Protein AF-A0A2Z2K9F9-F1 (afdb_monomer_lite)

Structure (mmCIF, N/CA/C/O backbone):
data_AF-A0A2Z2K9F9-F1
#
_entry.id   AF-A0A2Z2K9F9-F1
#
loop_
_atom_site.group_PDB
_atom_site.id
_atom_site.type_symbol
_atom_site.label_atom_id
_atom_site.label_alt_id
_atom_site.label_comp_id
_atom_site.label_asym_id
_atom_site.label_entity_id
_atom_site.label_seq_id
_atom_site.pdbx_PDB_ins_code
_atom_site.Cartn_x
_atom_site.Cartn_y
_atom_site.Cartn_z
_atom_site.occupancy
_atom_site.B_iso_or_equiv
_atom_site.auth_seq_id
_atom_site.auth_comp_id
_atom_site.auth_asym_id
_atom_site.auth_atom_id
_atom_site.pdbx_PDB_model_num
ATOM 1 N N . MET A 1 1 ? 3.847 -10.947 -2.556 1.00 79.88 1 MET A N 1
ATOM 2 C CA . MET A 1 1 ? 3.079 -10.278 -3.626 1.00 79.88 1 MET A CA 1
ATOM 3 C C . MET A 1 1 ? 3.596 -8.863 -3.734 1.00 79.88 1 MET A C 1
ATOM 5 O O . MET A 1 1 ? 3.759 -8.231 -2.698 1.00 79.88 1 MET A O 1
ATOM 9 N N . ARG A 1 2 ? 3.873 -8.369 -4.943 1.00 83.69 2 ARG A N 1
ATOM 10 C CA . ARG A 1 2 ? 4.315 -6.984 -5.083 1.00 83.69 2 ARG A CA 1
ATOM 11 C C . ARG A 1 2 ? 3.119 -6.047 -4.972 1.00 83.69 2 ARG A C 1
ATOM 13 O O . ARG A 1 2 ? 2.112 -6.244 -5.646 1.00 83.69 2 ARG A O 1
ATOM 20 N N . VAL A 1 3 ? 3.239 -5.052 -4.112 1.00 81.75 3 VAL A N 1
ATOM 21 C CA . VAL A 1 3 ? 2.231 -4.038 -3.826 1.00 81.75 3 VAL A CA 1
ATOM 22 C C . VAL A 1 3 ? 2.797 -2.681 -4.208 1.00 81.75 3 VAL A C 1
ATOM 24 O O . VAL A 1 3 ? 3.932 -2.367 -3.859 1.00 81.75 3 VAL A O 1
ATOM 27 N N . ILE A 1 4 ? 2.016 -1.882 -4.923 1.00 82.56 4 ILE A N 1
ATOM 28 C CA . ILE A 1 4 ? 2.405 -0.545 -5.368 1.00 82.56 4 ILE A CA 1
ATOM 29 C C . ILE A 1 4 ? 1.438 0.447 -4.732 1.00 82.56 4 ILE A C 1
ATOM 31 O O . ILE A 1 4 ? 0.240 0.419 -5.021 1.00 82.56 4 ILE A O 1
ATOM 35 N N . PHE A 1 5 ? 1.938 1.311 -3.848 1.00 80.88 5 PHE A N 1
ATOM 36 C CA . PHE A 1 5 ? 1.125 2.399 -3.305 1.00 80.88 5 PHE A CA 1
ATOM 37 C C . PHE A 1 5 ? 1.081 3.559 -4.292 1.00 80.88 5 PHE A C 1
ATOM 39 O O . PHE A 1 5 ? 2.111 4.124 -4.653 1.00 80.88 5 PHE A O 1
ATOM 46 N N . VAL A 1 6 ? -0.131 3.920 -4.696 1.00 81.94 6 VAL A N 1
ATOM 47 C CA . VAL A 1 6 ? -0.419 5.029 -5.599 1.00 81.94 6 VAL A CA 1
ATOM 48 C C . VAL A 1 6 ? -1.039 6.141 -4.767 1.00 81.94 6 VAL A C 1
ATOM 50 O O . VAL A 1 6 ? -2.229 6.096 -4.439 1.00 81.94 6 VAL A O 1
ATOM 53 N N . LEU A 1 7 ? -0.221 7.125 -4.391 1.00 78.69 7 LEU A N 1
ATOM 54 C CA . LEU A 1 7 ? -0.698 8.306 -3.678 1.00 78.69 7 LEU A CA 1
ATOM 55 C C . LEU A 1 7 ? -1.417 9.228 -4.662 1.00 78.69 7 LEU A C 1
ATOM 57 O O . LEU A 1 7 ? -0.816 9.663 -5.649 1.00 78.69 7 LEU A O 1
ATOM 61 N N . LYS A 1 8 ? -2.683 9.537 -4.381 1.00 74.56 8 LYS A N 1
ATOM 62 C CA . LYS A 1 8 ? -3.457 10.519 -5.146 1.00 74.56 8 LYS A CA 1
ATOM 63 C C . LYS A 1 8 ? -3.504 11.858 -4.410 1.00 74.56 8 LYS A C 1
ATOM 65 O O . LYS A 1 8 ? -3.623 11.873 -3.188 1.00 74.56 8 LYS A O 1
ATOM 70 N N . ASN A 1 9 ? -3.394 12.968 -5.141 1.00 69.44 9 ASN A N 1
ATOM 71 C CA . ASN A 1 9 ? -3.671 14.299 -4.588 1.00 69.44 9 ASN A CA 1
ATOM 72 C C . ASN A 1 9 ? -5.189 14.535 -4.480 1.00 69.44 9 ASN A C 1
ATOM 74 O O . ASN A 1 9 ? -5.993 13.720 -4.932 1.00 69.44 9 ASN A O 1
ATOM 78 N N . GLU A 1 10 ? -5.577 15.685 -3.931 1.00 66.94 10 GLU A N 1
ATOM 79 C CA . GLU A 1 10 ? -6.979 16.120 -3.800 1.00 66.94 10 GLU A CA 1
ATOM 80 C C . GLU A 1 10 ? -7.731 16.200 -5.144 1.00 66.94 10 GLU A C 1
ATOM 82 O O . GLU A 1 10 ? -8.958 16.148 -5.174 1.00 66.94 10 GLU A O 1
ATOM 87 N N . ASN A 1 11 ? -7.003 16.262 -6.265 1.00 66.75 11 ASN A N 1
ATOM 88 C CA . ASN A 1 11 ? -7.555 16.273 -7.622 1.00 66.75 11 ASN A CA 1
ATOM 89 C C . ASN A 1 11 ? -7.658 14.864 -8.242 1.00 66.75 11 ASN A C 1
ATOM 91 O O . ASN A 1 11 ? -8.067 14.722 -9.394 1.00 66.75 11 ASN A O 1
ATOM 95 N N . GLY A 1 12 ? -7.281 13.812 -7.506 1.00 64.25 12 GLY A N 1
ATOM 96 C CA . GLY A 1 12 ? -7.278 12.425 -7.977 1.00 64.25 12 GLY A CA 1
ATOM 97 C C . GLY A 1 12 ? -6.098 12.056 -8.885 1.00 64.25 12 GLY A C 1
ATOM 98 O O . GLY A 1 12 ? -6.060 10.938 -9.408 1.00 64.25 12 GLY A O 1
ATOM 99 N N . GLU A 1 13 ? -5.130 12.956 -9.065 1.00 69.44 13 GLU A N 1
ATOM 100 C CA . GLU A 1 13 ? -3.933 12.732 -9.874 1.00 69.44 13 GLU A CA 1
ATOM 101 C C . GLU A 1 13 ? -2.887 11.944 -9.084 1.00 69.44 13 GLU A C 1
ATOM 103 O O . GLU A 1 13 ? -2.717 12.128 -7.878 1.00 69.44 13 GLU A O 1
ATOM 108 N N . THR A 1 14 ? -2.158 11.064 -9.772 1.00 69.56 14 THR A N 1
ATOM 109 C CA . THR A 1 14 ? -1.098 10.262 -9.148 1.00 69.56 14 THR A CA 1
ATOM 110 C C . THR A 1 14 ? 0.120 11.134 -8.857 1.00 69.56 14 THR A C 1
ATOM 112 O O . THR A 1 14 ? 0.766 11.628 -9.777 1.00 69.56 14 THR A O 1
ATOM 115 N N . VAL A 1 15 ? 0.448 11.297 -7.576 1.00 66.25 15 VAL A N 1
ATOM 116 C CA . VAL A 1 15 ? 1.567 12.125 -7.096 1.00 66.25 15 VAL A CA 1
ATOM 117 C C . VAL A 1 15 ? 2.877 11.345 -7.101 1.00 66.25 15 VAL A C 1
ATOM 119 O O . VAL A 1 15 ? 3.940 11.907 -7.344 1.00 66.25 15 VAL A O 1
ATOM 122 N N . THR A 1 16 ? 2.824 10.040 -6.838 1.00 63.56 16 THR A N 1
ATOM 123 C CA . THR A 1 16 ? 3.995 9.156 -6.864 1.00 63.56 16 THR A CA 1
ATOM 124 C C . THR A 1 16 ? 3.607 7.774 -7.372 1.00 63.56 16 THR A C 1
ATOM 126 O O . THR A 1 16 ? 2.617 7.201 -6.925 1.00 63.56 16 THR A O 1
ATOM 129 N N . GLY A 1 17 ? 4.383 7.259 -8.333 1.00 53.53 17 GLY A N 1
ATOM 130 C CA . GLY A 1 17 ? 4.135 5.961 -8.972 1.00 53.53 17 GLY A CA 1
ATOM 131 C C . GLY A 1 17 ? 5.239 4.914 -8.794 1.00 53.53 17 GLY A C 1
ATOM 132 O O . GLY A 1 17 ? 4.986 3.756 -9.085 1.00 53.53 17 GLY A O 1
ATOM 133 N N . LEU A 1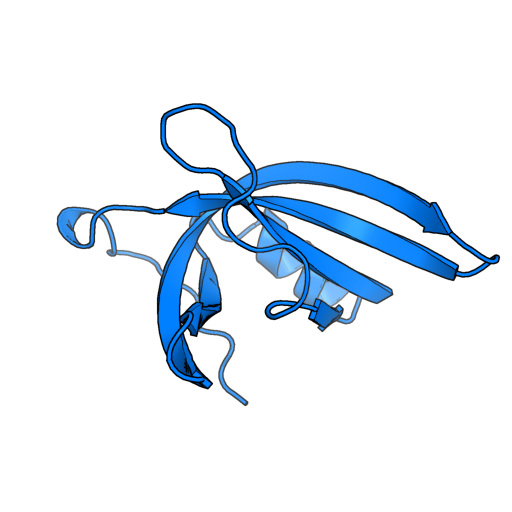 18 ? 6.448 5.280 -8.337 1.00 51.22 18 LEU A N 1
ATOM 134 C CA . LEU A 1 18 ? 7.623 4.384 -8.413 1.00 51.22 18 LEU A CA 1
ATOM 135 C C . LEU A 1 18 ? 8.494 4.314 -7.139 1.00 51.22 18 LEU A C 1
ATOM 137 O O . LEU A 1 18 ? 9.505 3.623 -7.125 1.00 51.22 18 LEU A O 1
ATOM 141 N N . GLY A 1 19 ? 8.121 5.004 -6.055 1.00 54.44 19 GLY A N 1
ATOM 142 C CA . GLY A 1 19 ? 8.914 5.044 -4.810 1.00 54.44 19 GLY A CA 1
ATOM 143 C C . GLY A 1 19 ? 8.367 4.196 -3.656 1.00 54.44 19 GLY A C 1
ATOM 144 O O . GLY A 1 19 ? 9.037 4.031 -2.639 1.00 54.44 19 GLY A O 1
ATOM 145 N N . SER A 1 20 ? 7.151 3.668 -3.794 1.00 66.69 20 SER A N 1
ATOM 146 C CA . SER A 1 20 ? 6.422 2.989 -2.716 1.00 66.69 20 SER A CA 1
ATOM 147 C C . SER A 1 20 ? 6.041 1.558 -3.103 1.00 66.69 20 SER A C 1
AT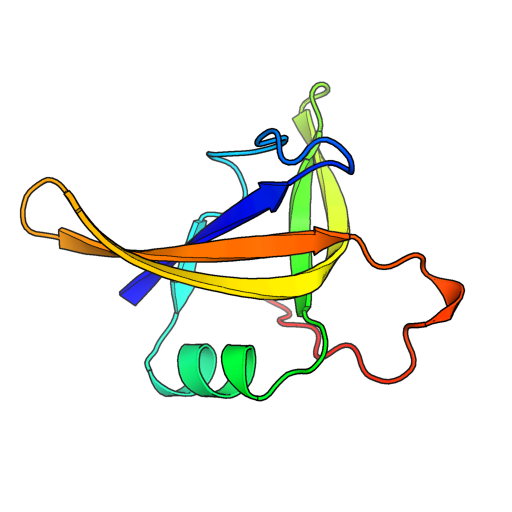OM 149 O O . SER A 1 20 ? 4.992 1.053 -2.715 1.00 66.69 20 SER A O 1
ATOM 151 N N . GLU A 1 21 ? 6.878 0.894 -3.894 1.00 77.50 21 GLU A N 1
ATOM 152 C CA . GLU A 1 21 ? 6.725 -0.534 -4.160 1.00 77.50 21 GLU A CA 1
ATOM 153 C C . GLU A 1 21 ? 7.215 -1.339 -2.951 1.00 77.50 21 GLU A C 1
ATOM 155 O O . GLU A 1 21 ? 8.301 -1.090 -2.422 1.00 77.50 21 GLU A O 1
ATOM 160 N N . ARG A 1 22 ? 6.424 -2.312 -2.496 1.00 77.25 22 ARG A N 1
ATOM 161 C CA . ARG A 1 22 ? 6.811 -3.248 -1.435 1.00 77.25 22 ARG A CA 1
ATOM 162 C C . ARG A 1 22 ? 6.381 -4.654 -1.804 1.00 77.25 22 ARG A C 1
ATOM 164 O O . ARG A 1 22 ? 5.258 -4.871 -2.245 1.00 77.25 22 ARG A O 1
ATOM 171 N N . ASP A 1 23 ? 7.255 -5.619 -1.572 1.00 84.56 23 ASP A N 1
ATOM 172 C CA . ASP A 1 23 ? 6.851 -7.018 -1.571 1.00 84.56 23 ASP A CA 1
ATOM 173 C C . ASP A 1 23 ? 6.268 -7.336 -0.190 1.00 84.56 23 ASP A C 1
ATOM 175 O O . ASP A 1 23 ? 6.975 -7.258 0.810 1.00 84.56 23 ASP A O 1
ATOM 179 N N . LEU A 1 24 ? 4.969 -7.639 -0.149 1.00 82.25 24 LEU A N 1
ATOM 180 C CA . LEU A 1 24 ? 4.236 -8.004 1.064 1.00 82.25 24 LEU A CA 1
ATOM 181 C C . LEU A 1 24 ? 3.756 -9.452 0.980 1.00 82.25 24 LEU A C 1
ATOM 183 O O . LEU A 1 24 ? 3.364 -9.930 -0.094 1.00 82.25 24 LEU A O 1
ATOM 187 N N . ASP A 1 25 ? 3.750 -10.162 2.099 1.00 85.44 25 ASP A N 1
ATOM 188 C CA . ASP A 1 25 ? 3.099 -11.463 2.193 1.00 85.44 25 ASP A CA 1
ATOM 189 C C . ASP A 1 25 ? 1.565 -11.337 2.320 1.00 85.44 25 ASP A C 1
ATOM 191 O O . ASP A 1 25 ? 0.992 -10.248 2.396 1.00 85.44 25 ASP A O 1
ATOM 195 N N . GLN A 1 26 ? 0.859 -12.470 2.285 1.00 80.62 26 GLN A N 1
ATOM 196 C CA . GLN A 1 26 ? -0.607 -12.477 2.339 1.00 80.62 26 GLN A CA 1
ATOM 197 C C . GLN A 1 26 ? -1.157 -11.939 3.672 1.00 80.62 26 GLN A C 1
ATOM 199 O O . GLN A 1 26 ? -2.223 -11.316 3.696 1.00 80.62 26 GLN A O 1
ATOM 204 N N . SER A 1 27 ? -0.447 -12.173 4.775 1.00 83.56 27 SER A N 1
ATOM 205 C CA . SER A 1 27 ? -0.843 -11.716 6.106 1.00 83.56 27 SER A CA 1
ATOM 206 C C . SER A 1 27 ? -0.676 -10.204 6.246 1.00 83.56 27 SER A C 1
ATOM 208 O O . SER A 1 27 ? -1.572 -9.533 6.753 1.00 83.56 27 SER A O 1
ATOM 210 N N . GLU A 1 28 ? 0.395 -9.650 5.685 1.00 81.25 28 GLU A N 1
ATOM 211 C CA . GLU A 1 28 ? 0.662 -8.215 5.642 1.00 81.25 28 GLU A CA 1
ATOM 212 C C . GLU A 1 28 ? -0.327 -7.467 4.755 1.00 81.25 28 GLU A C 1
ATOM 214 O O . GLU A 1 28 ? -0.831 -6.413 5.134 1.00 81.25 28 GLU A O 1
ATOM 219 N N . VAL A 1 29 ? -0.667 -8.034 3.596 1.00 79.94 29 VAL A N 1
ATOM 220 C CA . VAL A 1 29 ? -1.70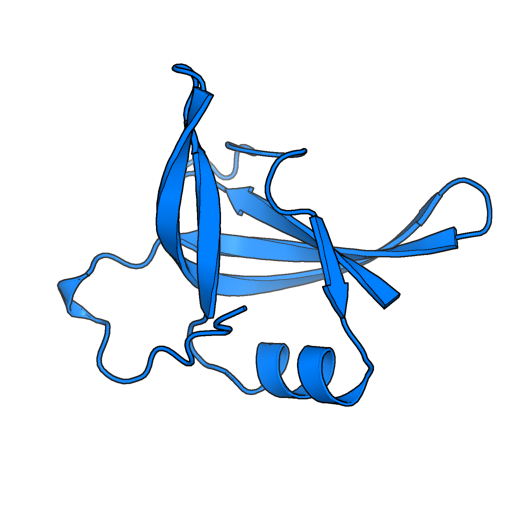5 -7.482 2.714 1.00 79.94 29 VAL A CA 1
ATOM 221 C C . VAL A 1 29 ? -3.054 -7.469 3.428 1.00 79.94 29 VAL A C 1
ATOM 223 O O . VAL A 1 29 ? -3.777 -6.478 3.379 1.00 79.94 29 VAL A O 1
ATOM 226 N N . THR A 1 30 ? -3.386 -8.544 4.144 1.00 81.75 30 THR A N 1
ATOM 227 C CA . THR A 1 30 ? -4.620 -8.612 4.939 1.00 81.75 30 THR A CA 1
ATOM 228 C C . THR A 1 30 ? -4.615 -7.565 6.054 1.00 81.75 30 THR A C 1
ATOM 230 O O . THR A 1 30 ? -5.599 -6.847 6.229 1.00 81.75 30 THR A O 1
ATOM 233 N N . ALA A 1 31 ? -3.499 -7.431 6.775 1.00 80.56 31 ALA A N 1
ATOM 234 C CA . ALA A 1 31 ? -3.327 -6.427 7.819 1.00 80.56 31 ALA A CA 1
ATOM 235 C C . ALA A 1 31 ? -3.450 -5.003 7.266 1.00 80.56 31 ALA A C 1
ATOM 237 O O . ALA A 1 31 ? -4.020 -4.138 7.921 1.00 80.56 31 ALA A O 1
ATOM 238 N N . LEU A 1 32 ? -2.980 -4.770 6.043 1.00 80.19 32 LEU A N 1
ATOM 239 C CA . LEU A 1 32 ? -3.081 -3.487 5.369 1.00 80.19 32 LEU A CA 1
ATOM 240 C C . LEU A 1 32 ? -4.527 -3.093 5.044 1.00 80.19 32 LEU A C 1
ATOM 242 O O . LEU A 1 32 ? -4.892 -1.937 5.229 1.00 80.19 32 LEU A O 1
ATOM 246 N N . PHE A 1 33 ? -5.359 -4.041 4.608 1.00 77.56 33 PHE A N 1
ATOM 247 C CA . PHE A 1 33 ? -6.789 -3.791 4.393 1.00 77.56 33 PHE A CA 1
ATOM 248 C C . PHE A 1 33 ? -7.589 -3.697 5.695 1.00 77.56 33 PHE A C 1
ATOM 250 O O . PHE A 1 33 ? -8.623 -3.034 5.734 1.00 77.56 33 PHE A O 1
ATOM 257 N N . ALA A 1 34 ? -7.121 -4.348 6.761 1.00 80.19 34 ALA A N 1
ATOM 258 C CA . ALA A 1 34 ? -7.702 -4.217 8.094 1.00 80.19 34 ALA A CA 1
ATOM 259 C C . ALA A 1 34 ? -7.283 -2.910 8.793 1.00 80.19 34 ALA A C 1
ATOM 261 O O . ALA A 1 34 ? -7.990 -2.421 9.676 1.00 80.19 34 ALA A O 1
ATOM 262 N N . ALA A 1 35 ? -6.137 -2.341 8.414 1.00 76.19 35 ALA A N 1
ATOM 263 C CA . ALA A 1 35 ? -5.630 -1.099 8.965 1.00 76.19 35 ALA A CA 1
ATOM 264 C C . ALA A 1 35 ? -6.426 0.099 8.431 1.00 76.19 35 A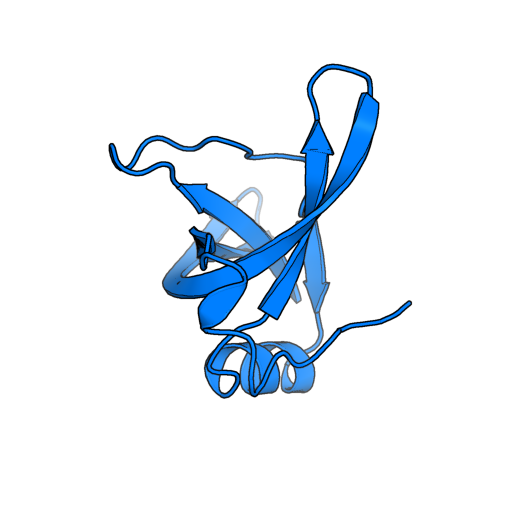LA A C 1
ATOM 266 O O . ALA A 1 35 ? -6.511 0.340 7.231 1.00 76.19 35 ALA A O 1
ATOM 267 N N . GLY A 1 36 ? -6.964 0.915 9.341 1.00 73.12 36 GLY A N 1
ATOM 268 C CA . GLY A 1 36 ? -7.634 2.167 8.968 1.00 73.12 36 GLY A CA 1
ATOM 269 C C . GLY A 1 36 ? -6.685 3.220 8.381 1.00 73.12 36 GLY A C 1
ATOM 270 O O . GLY A 1 36 ? -7.135 4.127 7.684 1.00 73.12 36 GLY A O 1
ATOM 271 N N . SER A 1 37 ? -5.381 3.108 8.660 1.00 80.06 37 SER A N 1
ATOM 272 C CA . SER A 1 37 ? -4.333 3.963 8.101 1.00 80.06 37 SER A CA 1
ATOM 273 C C . SER A 1 37 ? -2.973 3.261 8.127 1.00 80.06 37 SER A C 1
ATOM 275 O O . SER A 1 37 ? -2.688 2.468 9.027 1.00 80.06 37 SER A O 1
ATOM 277 N N . VAL A 1 38 ? -2.128 3.559 7.146 1.00 79.00 38 VAL A N 1
ATOM 278 C CA . VAL A 1 38 ? -0.807 2.960 6.945 1.00 79.00 38 VAL A CA 1
ATOM 279 C C . VAL A 1 38 ? 0.215 4.065 6.751 1.00 79.00 38 VAL A C 1
ATOM 281 O O . VAL A 1 38 ? -0.061 5.083 6.124 1.00 79.00 38 VAL A O 1
ATOM 284 N N . ARG A 1 39 ? 1.419 3.878 7.285 1.00 80.50 39 ARG A N 1
ATOM 285 C CA . ARG A 1 39 ? 2.532 4.798 7.051 1.00 80.50 39 ARG A CA 1
ATOM 286 C C . ARG A 1 39 ? 3.359 4.311 5.860 1.00 80.50 39 ARG A C 1
ATOM 288 O O . ARG A 1 39 ? 3.879 3.198 5.898 1.00 80.50 39 ARG A O 1
ATOM 295 N N . ILE A 1 40 ? 3.483 5.136 4.824 1.00 78.25 40 ILE A N 1
ATOM 296 C CA . ILE A 1 40 ? 4.277 4.836 3.625 1.00 78.25 40 ILE A CA 1
ATOM 297 C C . ILE A 1 40 ? 5.465 5.789 3.508 1.00 78.25 40 ILE A C 1
ATOM 299 O O . ILE A 1 40 ? 5.407 6.932 3.960 1.00 78.25 40 ILE A O 1
ATOM 303 N N . SER A 1 41 ? 6.550 5.317 2.897 1.00 76.94 41 SER A N 1
ATOM 304 C CA . SER A 1 41 ? 7.674 6.171 2.518 1.00 76.94 41 SER A CA 1
ATOM 305 C C . SER A 1 41 ? 7.480 6.636 1.079 1.00 76.94 41 SER A C 1
ATOM 307 O O . SER A 1 41 ? 7.211 5.821 0.195 1.00 76.94 41 SER A O 1
ATOM 309 N N . VAL A 1 42 ? 7.589 7.943 0.867 1.00 74.81 42 VAL A N 1
ATOM 310 C CA . VAL A 1 42 ? 7.410 8.610 -0.421 1.00 74.81 42 VAL A CA 1
ATOM 311 C C . VAL A 1 42 ? 8.695 9.358 -0.741 1.00 74.81 42 VAL A C 1
ATOM 313 O O . VAL A 1 42 ? 9.170 10.162 0.065 1.00 74.81 42 VAL A O 1
ATOM 316 N N . GLU A 1 43 ? 9.271 9.086 -1.906 1.00 71.81 43 GLU A N 1
ATOM 317 C CA . GLU A 1 43 ? 10.427 9.828 -2.400 1.00 71.81 43 GLU A CA 1
ATOM 318 C C . GLU A 1 43 ? 9.979 11.210 -2.888 1.00 71.81 43 GLU A C 1
ATOM 320 O O . GLU A 1 43 ? 9.078 11.337 -3.717 1.00 71.81 43 GLU A O 1
ATOM 325 N N . THR A 1 44 ? 10.571 12.262 -2.331 1.00 67.69 44 THR A N 1
ATOM 326 C CA . THR A 1 44 ? 10.330 13.647 -2.728 1.00 67.69 44 THR A CA 1
ATOM 327 C C . THR A 1 44 ? 11.264 14.020 -3.876 1.00 67.69 44 THR A C 1
ATOM 329 O O . THR A 1 44 ? 12.363 13.487 -3.983 1.00 67.69 44 THR A O 1
ATOM 332 N N . GLY A 1 45 ? 10.872 14.976 -4.726 1.00 63.97 45 GLY A N 1
ATOM 333 C CA . GLY A 1 45 ? 11.628 15.352 -5.938 1.00 63.97 45 GLY A CA 1
ATOM 334 C C . GLY A 1 45 ? 13.071 15.848 -5.725 1.00 63.97 45 GLY A C 1
ATOM 335 O O . GLY A 1 45 ? 13.780 16.096 -6.691 1.00 63.97 45 GLY A O 1
ATOM 336 N N . ASN A 1 46 ? 13.521 15.985 -4.476 1.00 71.94 46 ASN A N 1
ATOM 337 C CA . ASN A 1 46 ? 14.907 16.261 -4.090 1.00 71.94 46 ASN A CA 1
ATOM 338 C C . ASN A 1 46 ? 15.714 14.989 -3.726 1.00 71.94 46 ASN A C 1
ATOM 340 O O . ASN A 1 46 ? 16.811 15.113 -3.187 1.00 71.94 46 ASN A O 1
ATOM 344 N N . GLY A 1 47 ? 15.168 13.789 -3.957 1.00 66.75 47 GLY A N 1
ATOM 345 C CA . GLY A 1 47 ? 15.780 12.501 -3.606 1.00 66.75 47 GLY A CA 1
ATOM 346 C C . GLY A 1 47 ? 15.709 12.142 -2.116 1.00 66.75 47 GLY A C 1
ATOM 347 O O . GLY A 1 47 ? 16.245 11.116 -1.700 1.00 66.75 47 GLY A O 1
ATOM 348 N N . SER A 1 48 ? 15.065 12.972 -1.288 1.00 71.69 48 SER A N 1
ATOM 349 C CA . SER A 1 48 ? 14.788 12.641 0.112 1.00 71.69 48 SER A CA 1
ATOM 350 C C . SER A 1 48 ? 13.579 11.711 0.219 1.00 71.69 48 SER A C 1
ATOM 352 O O . SER A 1 48 ? 12.725 11.672 -0.662 1.00 71.69 48 SER A O 1
ATOM 354 N N . ARG A 1 49 ? 13.480 10.958 1.315 1.00 75.00 49 ARG A N 1
ATOM 355 C CA . ARG A 1 49 ? 12.314 10.121 1.619 1.00 75.00 49 ARG A CA 1
ATOM 356 C C . ARG A 1 49 ? 11.541 10.733 2.776 1.00 75.00 49 ARG A C 1
ATOM 358 O O . ARG A 1 49 ? 12.087 10.923 3.859 1.00 75.00 49 ARG A O 1
ATOM 365 N N . SER A 1 50 ? 10.263 11.018 2.554 1.00 75.19 50 SER A N 1
ATOM 366 C CA . SER A 1 50 ? 9.339 11.491 3.582 1.00 75.19 50 SER A CA 1
ATOM 367 C C . SER A 1 50 ? 8.372 10.378 3.970 1.00 75.19 50 SER A C 1
ATOM 369 O O . SER A 1 50 ? 7.956 9.579 3.135 1.00 75.19 50 SER A O 1
ATOM 371 N N . SER A 1 51 ? 8.028 10.300 5.251 1.00 78.19 51 SER A N 1
ATOM 372 C CA . SER A 1 51 ? 7.035 9.356 5.752 1.00 78.19 51 SER A CA 1
ATOM 373 C C . SER A 1 51 ? 5.662 10.022 5.767 1.00 78.19 51 SER A C 1
ATOM 375 O O . SER A 1 51 ? 5.487 11.035 6.439 1.00 78.19 51 SER A O 1
ATOM 377 N N . ARG A 1 52 ? 4.681 9.420 5.095 1.00 77.31 52 ARG A N 1
ATOM 378 C CA . ARG A 1 52 ? 3.305 9.920 4.987 1.00 77.31 52 ARG A CA 1
ATOM 379 C C . ARG A 1 52 ? 2.336 8.952 5.645 1.00 77.31 52 ARG A C 1
ATOM 381 O O . ARG A 1 52 ? 2.448 7.741 5.448 1.00 77.31 52 ARG A O 1
ATOM 388 N N . LEU A 1 53 ? 1.400 9.473 6.438 1.00 82.00 53 LEU A N 1
ATOM 389 C CA . LEU A 1 53 ? 0.272 8.685 6.921 1.00 82.00 53 LEU A CA 1
ATOM 390 C C . LEU A 1 53 ? -0.821 8.717 5.861 1.00 82.00 53 LEU A C 1
ATOM 392 O O . LEU A 1 53 ? -1.271 9.788 5.468 1.00 82.00 53 LEU A O 1
ATOM 396 N N . VAL A 1 54 ? -1.241 7.545 5.409 1.00 80.75 54 VAL A N 1
ATOM 397 C CA . VAL A 1 54 ? -2.215 7.423 4.334 1.00 80.75 54 VAL A CA 1
ATOM 398 C C . VAL A 1 54 ? -3.338 6.471 4.707 1.00 80.75 54 VAL A C 1
ATOM 400 O O . VAL A 1 54 ? -3.163 5.549 5.505 1.00 80.75 54 VAL A O 1
ATOM 403 N N . LYS A 1 55 ? -4.506 6.677 4.116 1.00 84.19 55 LYS A N 1
ATOM 404 C CA . LYS A 1 55 ? -5.643 5.766 4.186 1.00 84.19 55 LYS A CA 1
ATOM 405 C C . LYS A 1 55 ? -5.756 5.001 2.879 1.00 84.19 55 LYS A C 1
ATOM 407 O O . LYS A 1 55 ? -5.666 5.594 1.809 1.00 84.19 55 LYS A O 1
ATOM 412 N N . VAL A 1 56 ? -6.003 3.698 2.965 1.00 82.44 56 VAL A N 1
ATOM 413 C CA . VAL A 1 56 ? -6.348 2.891 1.792 1.00 82.44 56 VAL A CA 1
ATOM 414 C C . VAL A 1 56 ? -7.768 3.240 1.355 1.00 82.44 56 VAL A C 1
ATOM 416 O O . VAL A 1 56 ? -8.711 3.097 2.134 1.00 82.44 56 VAL A O 1
ATOM 419 N N . VAL A 1 57 ? -7.921 3.700 0.115 1.00 82.56 57 VAL A N 1
ATOM 420 C CA . VAL A 1 57 ? -9.226 4.082 -0.458 1.00 82.56 57 VAL A CA 1
ATOM 421 C C . VAL A 1 57 ? -9.682 3.163 -1.580 1.00 82.56 57 VAL A C 1
ATOM 423 O O . VAL A 1 57 ? -10.862 3.119 -1.914 1.00 82.56 57 VAL A O 1
ATOM 426 N N . GLY A 1 58 ? -8.766 2.376 -2.132 1.00 80.62 58 GLY A N 1
ATOM 427 C CA . GLY A 1 58 ? -9.093 1.374 -3.127 1.00 80.62 58 GLY A CA 1
ATOM 428 C C . GLY A 1 58 ? -7.923 0.446 -3.387 1.00 80.62 58 GLY A C 1
ATOM 429 O O . GLY A 1 58 ? -6.776 0.748 -3.062 1.00 80.62 58 GLY A O 1
ATOM 430 N N . SER A 1 59 ? -8.222 -0.689 -4.001 1.00 84.31 59 SER A N 1
ATOM 431 C CA . SER A 1 59 ? -7.199 -1.582 -4.523 1.00 84.31 59 SER A CA 1
ATOM 432 C C . SER A 1 59 ? -7.621 -2.154 -5.863 1.00 84.31 59 SER A C 1
ATOM 434 O O . SER A 1 59 ? -8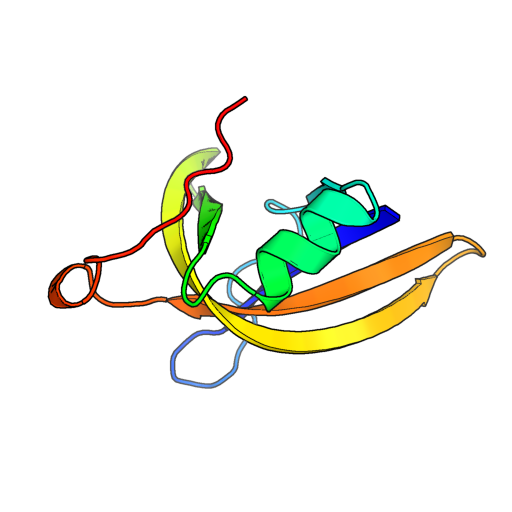.809 -2.322 -6.137 1.00 84.31 59 SER A O 1
ATOM 436 N N . GLN A 1 60 ? -6.631 -2.430 -6.697 1.00 82.62 60 GLN A N 1
ATOM 437 C CA . GLN A 1 60 ? -6.794 -3.038 -8.000 1.00 82.62 60 GLN A CA 1
ATOM 438 C C . GLN A 1 60 ? -5.697 -4.080 -8.174 1.00 82.62 60 GLN A C 1
ATOM 440 O O . GLN A 1 60 ? -4.512 -3.770 -8.070 1.00 82.62 60 GLN A O 1
ATOM 445 N N . LEU A 1 61 ? -6.098 -5.323 -8.427 1.00 81.44 61 LEU A N 1
ATOM 446 C CA . LEU A 1 61 ? -5.166 -6.363 -8.834 1.00 81.44 61 LEU A CA 1
ATOM 447 C C . LEU A 1 61 ? -4.887 -6.193 -10.328 1.00 81.44 61 LEU A C 1
ATOM 449 O O . LEU A 1 61 ? -5.822 -6.173 -11.128 1.00 81.44 61 LEU A O 1
ATOM 453 N N . ASP A 1 62 ? -3.616 -6.071 -10.682 1.00 78.31 62 ASP A N 1
ATOM 454 C CA . ASP A 1 62 ? -3.148 -5.949 -12.057 1.00 78.31 62 ASP A CA 1
ATOM 455 C C . ASP A 1 62 ? -2.109 -7.038 -12.354 1.00 78.31 62 ASP A C 1
ATOM 457 O O . ASP A 1 62 ? -1.461 -7.575 -11.452 1.00 78.31 62 ASP A O 1
ATOM 461 N N . VAL A 1 63 ? -1.959 -7.401 -13.623 1.00 74.75 63 VAL A N 1
ATOM 462 C CA . VAL A 1 63 ? -0.990 -8.397 -14.079 1.00 74.75 63 VAL A CA 1
ATOM 463 C C . VAL A 1 63 ? -0.192 -7.791 -15.220 1.00 74.75 63 VAL A C 1
ATOM 465 O O . VAL A 1 63 ? -0.680 -7.668 -16.341 1.00 74.75 63 VAL A O 1
ATOM 468 N N . PHE A 1 64 ? 1.068 -7.462 -14.942 1.00 72.25 64 PHE A N 1
ATOM 469 C CA . PHE A 1 64 ? 2.008 -6.977 -15.947 1.00 72.25 64 PHE A CA 1
ATOM 470 C C . PHE A 1 64 ? 3.145 -7.989 -16.102 1.00 72.25 64 PHE A C 1
ATOM 472 O O . PHE A 1 64 ? 3.706 -8.460 -15.115 1.00 72.25 64 PHE A O 1
ATOM 479 N N . ASP A 1 65 ? 3.471 -8.367 -17.338 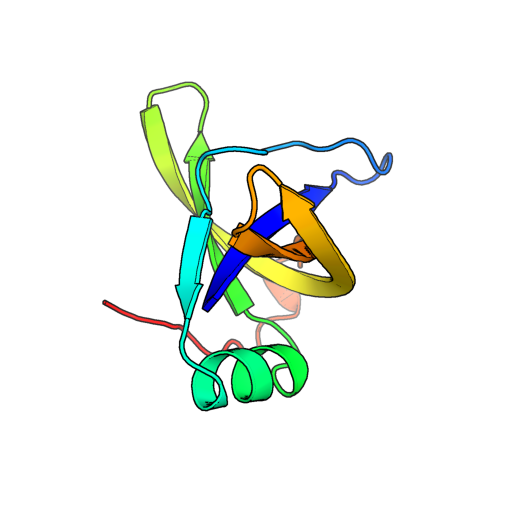1.00 73.06 65 ASP A N 1
ATOM 480 C CA . ASP A 1 65 ? 4.568 -9.304 -17.632 1.00 73.06 65 ASP A CA 1
ATOM 481 C C . ASP A 1 65 ? 4.525 -10.605 -16.788 1.00 73.06 65 ASP A C 1
ATOM 483 O O . ASP A 1 65 ? 5.490 -11.014 -16.144 1.00 73.06 65 ASP A O 1
ATOM 487 N N . SER A 1 66 ? 3.347 -11.242 -16.732 1.00 75.00 66 SER A N 1
ATOM 488 C CA . SER A 1 66 ? 3.092 -12.494 -15.989 1.00 75.00 66 SER A CA 1
ATOM 489 C C . SER A 1 66 ? 3.328 -12.440 -14.471 1.00 75.00 66 SER A C 1
ATOM 491 O O . SER A 1 66 ? 3.357 -13.483 -13.815 1.00 75.00 66 SER A O 1
ATOM 493 N N . LYS A 1 67 ? 3.472 -11.247 -13.885 1.00 76.62 67 LYS A N 1
ATOM 494 C CA . LYS A 1 67 ? 3.615 -11.057 -12.439 1.00 76.62 67 LYS A CA 1
ATOM 495 C C . LYS A 1 67 ? 2.398 -10.304 -11.895 1.00 76.62 67 LYS A C 1
ATOM 497 O O . LYS A 1 67 ? 2.065 -9.245 -12.424 1.00 76.62 67 LYS A O 1
ATOM 502 N N . PRO A 1 68 ? 1.708 -10.836 -10.869 1.00 78.81 68 PRO A N 1
ATOM 503 C CA . PRO A 1 68 ? 0.612 -10.122 -10.234 1.00 78.81 68 PRO A CA 1
ATOM 504 C C . PRO A 1 68 ? 1.155 -8.991 -9.354 1.00 78.81 68 PRO A C 1
ATOM 506 O O . PRO A 1 68 ? 2.025 -9.215 -8.504 1.00 78.81 68 PRO A O 1
ATOM 509 N N . TYR A 1 69 ? 0.598 -7.798 -9.537 1.00 83.31 69 TYR A N 1
ATOM 510 C CA . TYR A 1 69 ? 0.837 -6.618 -8.716 1.00 83.31 69 TYR A CA 1
ATOM 511 C C . TYR A 1 69 ? -0.482 -6.163 -8.098 1.00 83.31 69 TYR A C 1
ATOM 513 O O . TYR A 1 69 ? -1.527 -6.166 -8.745 1.00 83.31 69 TYR A O 1
ATOM 521 N N . LEU A 1 70 ? -0.444 -5.761 -6.834 1.00 84.38 70 LEU A N 1
ATOM 522 C CA . LEU A 1 70 ? -1.579 -5.136 -6.172 1.00 84.38 70 LEU A CA 1
ATOM 523 C C . LEU A 1 70 ? -1.348 -3.627 -6.125 1.00 84.38 70 LEU A C 1
ATOM 525 O O . LEU A 1 70 ? -0.533 -3.142 -5.343 1.00 84.38 70 LEU A O 1
ATOM 529 N N . ASN A 1 71 ? -2.079 -2.888 -6.948 1.00 83.50 71 ASN A N 1
ATOM 530 C CA . ASN A 1 71 ? -2.095 -1.434 -6.898 1.00 83.50 71 ASN A CA 1
ATOM 531 C C . ASN A 1 71 ? -3.030 -0.995 -5.776 1.00 83.50 71 ASN A C 1
ATOM 533 O O . ASN A 1 71 ? -4.198 -1.385 -5.743 1.00 83.50 71 ASN A O 1
ATOM 537 N N . ILE A 1 72 ? -2.532 -0.183 -4.853 1.00 83.56 72 ILE A N 1
ATOM 538 C CA . ILE A 1 72 ? -3.307 0.319 -3.721 1.00 83.56 72 ILE A CA 1
ATOM 539 C C . ILE A 1 72 ? -3.380 1.828 -3.831 1.00 83.56 72 ILE A C 1
ATOM 541 O O . ILE A 1 72 ? -2.374 2.522 -3.696 1.00 83.56 72 ILE A O 1
ATOM 545 N N . ALA A 1 73 ? -4.586 2.329 -4.076 1.00 82.94 73 ALA A N 1
ATOM 546 C CA . ALA A 1 73 ? -4.856 3.753 -4.061 1.00 82.94 73 ALA A CA 1
ATOM 547 C C . ALA A 1 73 ? -4.938 4.220 -2.609 1.00 82.94 73 ALA A C 1
ATOM 549 O O . ALA A 1 73 ? -5.697 3.661 -1.805 1.00 82.94 73 ALA A O 1
ATOM 550 N N . VAL A 1 74 ? -4.156 5.246 -2.289 1.00 81.81 74 VAL A N 1
ATOM 551 C CA . VAL A 1 74 ? -4.094 5.811 -0.947 1.00 81.81 74 VAL A CA 1
ATOM 552 C C . VAL A 1 74 ? -4.264 7.328 -0.972 1.00 81.81 74 VAL A C 1
ATOM 554 O O . VAL A 1 74 ? -3.836 7.993 -1.916 1.00 81.81 74 VAL A O 1
ATOM 557 N N . GLU A 1 75 ? -4.881 7.858 0.080 1.00 82.00 75 GLU A N 1
ATOM 558 C CA . GLU A 1 75 ? -5.069 9.294 0.321 1.00 82.00 75 GLU A CA 1
ATOM 559 C C . GLU A 1 75 ? -4.290 9.716 1.567 1.00 82.00 75 GLU A C 1
ATOM 561 O O . GLU A 1 75 ? -4.278 8.985 2.561 1.00 82.00 75 GLU A O 1
ATOM 566 N N . GLU A 1 76 ? -3.630 10.875 1.532 1.00 80.38 76 GLU A N 1
ATOM 567 C CA . GLU A 1 76 ? -2.925 11.417 2.699 1.00 80.38 76 GLU A CA 1
ATOM 568 C C . GLU A 1 76 ? -3.930 11.834 3.781 1.00 80.38 76 GLU A C 1
ATOM 570 O O . GLU A 1 76 ? -4.931 12.493 3.507 1.00 80.38 76 GLU A O 1
ATOM 575 N N . LEU A 1 77 ? -3.670 11.427 5.024 1.00 77.69 77 LEU A N 1
ATOM 576 C CA . LEU A 1 77 ? -4.427 11.891 6.180 1.00 77.69 77 LEU A CA 1
ATOM 577 C C . LEU A 1 77 ? -3.670 13.047 6.826 1.00 77.69 77 LEU A C 1
ATOM 579 O O . LEU A 1 77 ? -2.510 12.878 7.208 1.00 77.69 77 LEU A O 1
ATOM 583 N N . GLU A 1 78 ? -4.336 14.187 7.029 1.00 67.06 78 GLU A N 1
ATOM 584 C CA . GLU A 1 78 ? -3.780 15.232 7.885 1.00 67.06 78 GLU A CA 1
ATOM 585 C C . GLU A 1 78 ? -3.522 14.672 9.293 1.00 67.06 78 GLU A C 1
ATOM 587 O O . GLU A 1 78 ? -4.353 13.970 9.886 1.00 67.06 78 GLU A O 1
ATOM 592 N N . GLU A 1 79 ? -2.346 14.999 9.833 1.00 54.78 79 GLU A N 1
ATOM 593 C CA . GLU A 1 79 ? -1.742 14.404 11.035 1.00 54.78 79 GLU A CA 1
ATOM 594 C C . GLU A 1 79 ? -2.627 14.501 12.300 1.00 54.78 79 GLU A C 1
ATOM 596 O O . GLU A 1 79 ? -2.423 13.775 13.272 1.00 54.78 79 GLU A O 1
ATOM 601 N N . SER A 1 80 ? -3.682 15.322 12.266 1.00 47.34 80 SER A N 1
ATOM 602 C CA . SER A 1 80 ? -4.669 15.491 13.341 1.00 47.34 80 SER A CA 1
ATOM 603 C C . SER A 1 80 ? -5.556 14.252 13.590 1.00 47.34 80 SER A C 1
ATOM 605 O O . SER A 1 80 ? -6.137 14.115 14.667 1.00 47.34 80 SER A O 1
ATOM 607 N N . SER A 1 81 ? -5.637 13.304 12.644 1.00 45.44 81 SER A N 1
ATOM 608 C CA . SER A 1 81 ? -6.492 12.099 12.760 1.00 45.44 81 SER A CA 1
ATOM 609 C C . SER A 1 81 ? -5.737 10.799 13.103 1.00 45.44 81 SER A C 1
ATOM 611 O O . SER A 1 81 ? -6.326 9.717 13.140 1.00 45.44 81 SER A O 1
ATOM 613 N N . ALA A 1 82 ? -4.434 10.881 13.389 1.00 45.62 82 ALA A N 1
ATOM 614 C CA . ALA A 1 82 ? -3.497 9.755 13.479 1.00 45.62 82 ALA A CA 1
ATOM 615 C C . ALA A 1 82 ? -3.557 8.922 14.783 1.00 45.62 82 ALA A C 1
ATOM 617 O O . ALA A 1 82 ? -2.519 8.544 15.326 1.00 45.62 82 ALA A O 1
ATOM 618 N N . LYS A 1 83 ? -4.743 8.603 15.320 1.00 43.06 83 LYS A N 1
ATOM 619 C CA . LYS A 1 83 ? -4.829 7.806 16.564 1.00 43.06 83 LYS A CA 1
ATOM 620 C C . LYS A 1 83 ? -4.525 6.311 16.397 1.00 43.06 83 LYS A C 1
ATOM 622 O O . LYS A 1 83 ? -4.271 5.651 17.400 1.00 43.06 83 LYS A O 1
ATOM 627 N N . THR A 1 84 ? -4.475 5.784 15.171 1.00 46.72 84 THR A N 1
ATOM 628 C CA . THR A 1 84 ? -4.247 4.344 14.949 1.00 46.72 84 THR A CA 1
ATOM 629 C C . THR A 1 84 ? -3.482 4.088 13.649 1.00 46.72 84 THR A C 1
ATOM 631 O O . THR A 1 84 ? -4.014 3.532 12.691 1.00 46.72 84 THR A O 1
ATOM 634 N N . ALA A 1 85 ? -2.230 4.537 13.586 1.00 48.16 85 ALA A N 1
ATOM 635 C CA . ALA A 1 85 ? -1.338 4.221 12.474 1.00 48.16 85 ALA A CA 1
ATOM 636 C C . ALA A 1 85 ? -0.538 2.951 12.792 1.00 48.16 85 ALA A C 1
ATOM 638 O O . ALA A 1 85 ? 0.344 2.970 13.652 1.00 48.16 85 ALA A O 1
ATOM 639 N N . SER A 1 86 ? -0.815 1.847 12.097 1.00 54.53 86 SER A N 1
ATOM 640 C CA . SER A 1 86 ? 0.080 0.687 12.095 1.00 54.53 86 SER A CA 1
ATOM 641 C C . SER A 1 86 ? 1.312 1.033 11.261 1.00 54.53 86 SER A C 1
ATOM 643 O O . SER A 1 86 ? 1.234 1.228 10.045 1.00 54.53 86 SER A O 1
ATOM 645 N N . ALA A 1 87 ? 2.451 1.182 11.932 1.00 46.88 87 ALA A N 1
ATOM 646 C CA . ALA A 1 87 ? 3.721 1.472 11.291 1.00 46.88 87 ALA A CA 1
ATOM 647 C C . ALA A 1 87 ? 4.403 0.162 10.878 1.00 46.88 87 ALA A C 1
ATOM 649 O O . ALA A 1 87 ? 4.804 -0.628 11.729 1.00 46.88 87 ALA A O 1
ATOM 650 N N . PHE A 1 88 ? 4.554 -0.059 9.572 1.00 42.16 88 PHE A N 1
ATOM 651 C CA . PHE A 1 88 ? 5.393 -1.137 9.052 1.00 42.16 88 PHE A CA 1
ATOM 652 C C . PHE A 1 88 ? 6.854 -0.668 9.063 1.00 42.16 88 PHE A C 1
ATOM 654 O O . PHE A 1 88 ? 7.309 -0.023 8.114 1.00 42.16 88 PHE A O 1
ATOM 661 N N . TYR A 1 89 ? 7.558 -0.941 10.165 1.00 33.47 89 TYR A N 1
ATOM 662 C CA . TYR A 1 89 ? 8.990 -0.680 10.328 1.00 33.47 89 TYR A CA 1
ATOM 663 C C . TYR A 1 89 ? 9.818 -1.875 9.836 1.00 33.47 89 TYR A C 1
ATOM 665 O O . TYR A 1 89 ? 9.732 -2.947 10.430 1.00 33.47 89 TYR A O 1
ATOM 673 N N . TRP A 1 90 ? 10.643 -1.658 8.808 1.00 35.97 90 TRP A N 1
ATOM 674 C CA . TRP A 1 90 ? 11.926 -2.340 8.592 1.00 35.97 90 TRP A CA 1
ATOM 675 C C . TRP A 1 90 ? 12.789 -1.571 7.595 1.00 35.97 90 TRP A C 1
ATOM 677 O O . TRP A 1 90 ? 12.214 -0.994 6.641 1.00 35.97 90 TRP A O 1
#

Organism: NCBI:txid414771

Radius of gyration: 12.8 Å; chains: 1; bounding box: 25×29×34 Å

Sequence (90 aa):
MRVIFVLKNENGETVTGLGSERDLDQSEVTALFAAGSVRISVETGNGSRSSRLVKVVGSQLDVFDSKPYLNIAVEELEESSAKTASAFYW

Secondary structure (DSSP, 8-state):
-EEEEEEE-TTS-EEESSS-EEE--HHHHHHHHH-S-EEEEEE-TTS-EEEEEEEEEEEEEEEETTEEEEEEEEEEPPGGG-TT-B----

Foldseek 3Di:
DKEWEFEADPVRDGPDTPQFIDDDDPVVVVVLVVFQWEWTWDQDPVRDTDIFIWGFPDWDWDADPNDIYIYTYIYTDDPVVPPGYDYPDD

pLDDT: mean 72.19, std 12.78, range [33.47, 85.44]